Protein AF-A0A537A6Y0-F1 (afdb_monomer)

Structure (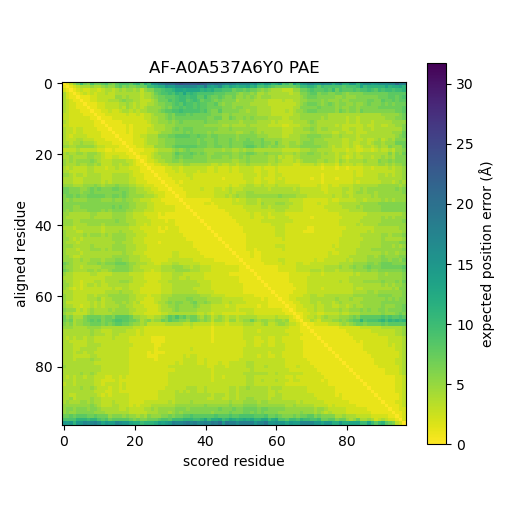mmCIF, N/CA/C/O backbone):
data_AF-A0A537A6Y0-F1
#
_entry.id   AF-A0A537A6Y0-F1
#
loop_
_atom_site.group_PDB
_atom_site.id
_atom_site.type_symbol
_atom_site.label_atom_id
_atom_site.label_alt_id
_atom_site.label_comp_id
_atom_si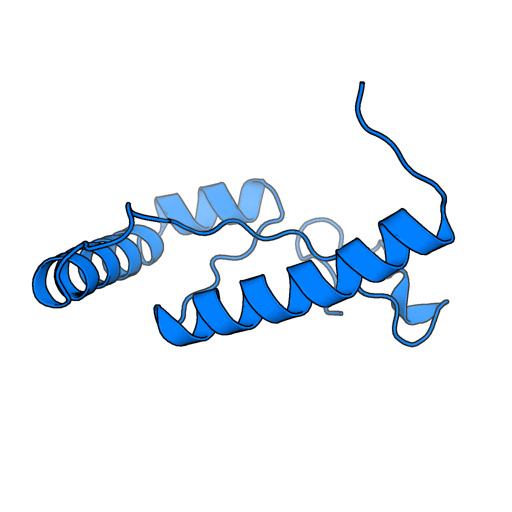te.label_asym_id
_atom_site.label_entity_id
_atom_site.label_seq_id
_atom_site.pdbx_PDB_ins_code
_atom_site.Cartn_x
_atom_site.Cartn_y
_atom_site.Cartn_z
_atom_site.occupancy
_atom_site.B_iso_or_equiv
_atom_site.auth_seq_id
_atom_site.auth_comp_id
_atom_site.auth_asym_id
_atom_site.auth_atom_id
_atom_site.pdbx_PDB_model_num
ATOM 1 N N . LEU A 1 1 ? 9.765 -10.970 -5.594 1.00 68.88 1 LEU A N 1
ATOM 2 C CA . LEU A 1 1 ? 8.358 -10.851 -6.032 1.00 68.88 1 LEU A CA 1
ATOM 3 C C . LEU A 1 1 ? 7.770 -12.244 -6.158 1.00 68.88 1 LEU A C 1
ATOM 5 O O . LEU A 1 1 ? 8.464 -13.128 -6.645 1.00 68.88 1 LEU A O 1
ATOM 9 N N . LYS A 1 2 ? 6.546 -12.458 -5.670 1.00 74.44 2 LYS A N 1
ATOM 10 C CA . LYS A 1 2 ? 5.820 -13.726 -5.832 1.00 74.44 2 LYS A CA 1
ATOM 11 C C . LYS A 1 2 ? 5.063 -13.691 -7.165 1.00 74.44 2 LYS A C 1
ATOM 13 O O . LYS A 1 2 ? 4.650 -12.619 -7.597 1.00 74.44 2 LYS A O 1
ATOM 18 N N . ARG A 1 3 ? 4.886 -14.844 -7.819 1.00 84.94 3 ARG A N 1
ATOM 19 C CA . ARG A 1 3 ? 4.023 -14.945 -9.007 1.00 84.94 3 ARG A CA 1
ATOM 20 C C . ARG A 1 3 ? 2.577 -14.621 -8.646 1.00 84.94 3 ARG A C 1
ATOM 22 O O . ARG A 1 3 ? 2.092 -15.056 -7.601 1.00 84.94 3 ARG A O 1
ATOM 29 N N . SER A 1 4 ? 1.912 -13.885 -9.530 1.00 84.44 4 SER A N 1
ATOM 30 C CA . SER A 1 4 ? 0.487 -13.595 -9.403 1.00 84.44 4 SER A CA 1
ATOM 31 C C . SER A 1 4 ? -0.321 -14.889 -9.488 1.00 84.44 4 SER A C 1
ATOM 33 O O . SER A 1 4 ? -0.060 -15.731 -10.346 1.00 84.44 4 SER A O 1
ATOM 35 N N . SER A 1 5 ? -1.315 -15.049 -8.616 1.00 85.00 5 SER A N 1
ATOM 36 C CA . SER A 1 5 ? -2.232 -16.193 -8.663 1.00 85.00 5 SER A CA 1
ATOM 37 C C . SER A 1 5 ? -3.174 -16.144 -9.868 1.00 85.00 5 SER A C 1
ATOM 39 O O . SER A 1 5 ? -3.623 -17.195 -10.315 1.00 85.00 5 SER A O 1
ATOM 41 N N . VAL A 1 6 ? -3.454 -14.948 -10.402 1.00 88.00 6 VAL A N 1
ATOM 42 C CA . VAL A 1 6 ? -4.348 -14.756 -11.558 1.00 88.00 6 VAL A CA 1
ATOM 43 C C . VAL A 1 6 ? -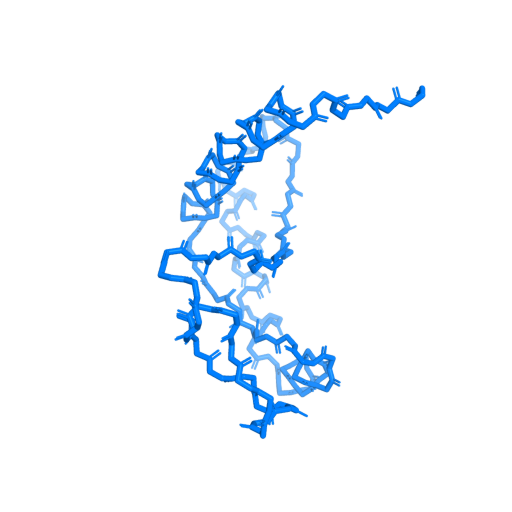3.625 -14.820 -12.906 1.00 88.00 6 VAL A C 1
ATOM 45 O O . VAL A 1 6 ? -4.284 -14.878 -13.936 1.00 88.00 6 VAL A O 1
ATOM 48 N N . ALA A 1 7 ? -2.288 -14.812 -12.903 1.00 89.69 7 ALA A N 1
ATOM 49 C CA . ALA A 1 7 ? -1.449 -14.947 -14.098 1.00 89.69 7 ALA A CA 1
ATOM 50 C C . ALA A 1 7 ? -0.145 -15.715 -13.774 1.00 89.69 7 ALA A C 1
ATOM 52 O O . ALA A 1 7 ? 0.952 -15.152 -13.866 1.00 89.69 7 ALA A O 1
ATOM 53 N N . PRO A 1 8 ? -0.231 -16.979 -13.313 1.00 89.56 8 PRO A N 1
ATOM 54 C CA . PRO A 1 8 ? 0.922 -17.744 -12.824 1.00 89.56 8 PRO A CA 1
ATOM 55 C C . PRO A 1 8 ? 1.945 -18.096 -13.914 1.00 89.56 8 PRO A C 1
ATOM 57 O O . PRO A 1 8 ? 3.109 -18.376 -13.610 1.00 89.56 8 PRO A O 1
ATOM 60 N N . GLU A 1 9 ? 1.535 -18.106 -15.178 1.00 93.19 9 GLU A N 1
ATOM 61 C CA . GLU A 1 9 ? 2.391 -18.332 -16.341 1.00 93.19 9 GLU A CA 1
ATOM 62 C C . GLU A 1 9 ? 3.260 -17.119 -16.691 1.00 93.19 9 GLU A C 1
ATOM 64 O O . GLU A 1 9 ? 4.298 -17.288 -17.332 1.00 93.19 9 GLU A O 1
ATOM 69 N N . VAL A 1 10 ? 2.887 -15.919 -16.233 1.00 91.50 10 VAL A N 1
ATOM 70 C CA . VAL A 1 10 ? 3.636 -14.687 -16.492 1.00 91.50 10 VAL A CA 1
ATOM 71 C C . VAL A 1 10 ? 4.754 -14.540 -15.448 1.00 91.50 10 VAL A C 1
ATOM 73 O O . VAL A 1 10 ? 4.471 -14.407 -14.252 1.00 91.50 10 VAL A O 1
ATOM 76 N N . PRO A 1 11 ? 6.039 -14.569 -15.850 1.00 91.06 11 PRO A N 1
ATOM 77 C CA . PRO A 1 11 ? 7.140 -14.397 -14.913 1.00 91.06 11 PRO A CA 1
ATOM 78 C C . PRO A 1 11 ? 7.206 -12.945 -14.399 1.00 91.06 11 PRO A C 1
ATOM 80 O O . PRO A 1 11 ? 6.980 -12.008 -15.170 1.00 91.06 11 PRO A O 1
ATOM 83 N N . PRO A 1 12 ? 7.552 -12.719 -13.119 1.00 91.38 12 PRO A N 1
ATOM 84 C CA . PRO A 1 12 ? 7.825 -11.383 -12.607 1.00 91.38 12 PRO A CA 1
ATOM 85 C C . PRO A 1 12 ? 9.025 -10.750 -13.320 1.00 91.38 12 PRO A C 1
ATOM 87 O O . PRO A 1 12 ? 10.010 -11.422 -13.612 1.00 91.38 12 PRO A O 1
ATOM 90 N N . VAL A 1 13 ? 9.015 -9.425 -13.495 1.00 92.88 13 VAL A N 1
ATOM 91 C CA . VAL A 1 13 ? 10.161 -8.687 -14.072 1.00 92.88 13 VAL A CA 1
ATOM 92 C C . VAL A 1 13 ? 11.445 -8.903 -13.261 1.00 92.88 13 VAL A C 1
ATOM 94 O O . VAL A 1 13 ? 12.538 -8.916 -13.825 1.00 92.88 13 VAL A O 1
ATOM 97 N N . ALA A 1 14 ? 11.319 -9.133 -11.950 1.00 93.12 14 ALA A N 1
ATOM 98 C CA . ALA A 1 14 ? 12.446 -9.433 -11.070 1.00 93.12 14 ALA A CA 1
ATOM 99 C C . ALA A 1 14 ? 13.237 -10.694 -11.458 1.00 93.12 14 ALA A C 1
ATOM 101 O O . ALA A 1 14 ? 14.407 -10.783 -11.092 1.00 93.12 14 ALA A O 1
ATOM 102 N N . ASP A 1 15 ? 12.636 -11.635 -12.199 1.00 92.06 15 ASP A N 1
ATOM 103 C CA . ASP A 1 15 ? 13.333 -12.831 -12.695 1.00 92.06 15 ASP A CA 1
ATOM 104 C C . ASP A 1 15 ? 14.399 -12.457 -13.744 1.00 92.06 15 ASP A C 1
ATOM 106 O O . 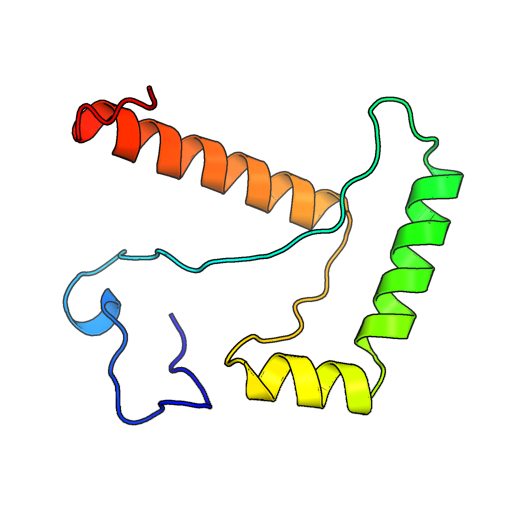ASP A 1 15 ? 15.417 -13.135 -13.864 1.00 92.06 15 ASP A O 1
ATOM 110 N N . ALA A 1 16 ? 14.188 -11.362 -14.486 1.00 94.75 16 ALA A N 1
ATOM 111 C CA . ALA A 1 16 ? 15.118 -10.851 -15.496 1.00 94.75 16 ALA A CA 1
ATOM 112 C C . ALA A 1 16 ? 15.948 -9.651 -15.006 1.00 94.75 16 ALA A C 1
ATOM 114 O O . ALA A 1 16 ? 17.086 -9.464 -15.437 1.00 94.75 16 ALA A O 1
ATOM 115 N N . VAL A 1 17 ? 15.394 -8.826 -14.112 1.00 95.12 17 VAL A N 1
ATOM 116 C CA . VAL A 1 17 ? 16.035 -7.613 -13.586 1.00 95.12 17 VAL A CA 1
ATOM 117 C C . VAL A 1 17 ? 16.086 -7.686 -12.065 1.00 95.12 17 VAL A C 1
ATOM 119 O O . VAL A 1 17 ? 15.123 -7.355 -11.370 1.00 95.12 17 VAL A O 1
ATOM 122 N N . ALA A 1 18 ? 17.234 -8.105 -11.533 1.00 92.62 18 ALA A N 1
ATOM 123 C CA . ALA A 1 18 ? 17.431 -8.242 -10.095 1.00 92.62 18 ALA A CA 1
ATOM 124 C C . ALA A 1 18 ? 17.129 -6.928 -9.350 1.00 92.62 18 ALA A C 1
ATOM 126 O O . ALA A 1 18 ? 17.591 -5.852 -9.728 1.00 92.62 18 ALA A O 1
ATOM 127 N N . GLY A 1 19 ? 16.344 -7.024 -8.275 1.00 88.75 19 GLY A N 1
ATOM 128 C CA . GLY A 1 19 ? 15.941 -5.873 -7.462 1.00 88.75 19 GLY A CA 1
ATOM 129 C C . GLY A 1 19 ? 14.785 -5.043 -8.033 1.00 88.75 19 GLY A C 1
ATOM 130 O O . GLY A 1 19 ? 14.372 -4.082 -7.386 1.00 88.75 19 GLY A O 1
ATOM 131 N N . TYR A 1 20 ? 14.226 -5.402 -9.196 1.00 91.06 20 TYR A N 1
ATOM 132 C CA . TYR A 1 20 ? 13.037 -4.733 -9.721 1.00 91.06 20 TYR A CA 1
ATOM 133 C C . TYR A 1 20 ? 11.817 -5.006 -8.830 1.00 91.06 20 TYR A C 1
ATOM 135 O O . TYR A 1 20 ? 11.414 -6.155 -8.642 1.00 91.06 20 TYR A O 1
ATOM 143 N N . ASN A 1 21 ? 11.209 -3.942 -8.303 1.00 88.12 21 ASN A N 1
ATOM 144 C CA . ASN A 1 21 ? 9.938 -4.002 -7.590 1.00 88.12 21 ASN A CA 1
ATOM 145 C C . ASN A 1 21 ? 9.113 -2.734 -7.853 1.00 88.12 21 ASN A C 1
ATOM 147 O O . ASN A 1 21 ? 9.493 -1.635 -7.437 1.00 88.12 21 ASN A O 1
ATOM 151 N N . ALA A 1 22 ? 7.971 -2.922 -8.511 1.00 89.62 22 ALA A N 1
ATOM 152 C CA . ALA A 1 22 ? 6.983 -1.893 -8.806 1.00 89.62 22 ALA A CA 1
ATOM 153 C C . ALA A 1 22 ? 5.574 -2.329 -8.364 1.00 89.62 22 ALA A C 1
ATOM 155 O O . ALA A 1 22 ? 4.594 -2.003 -9.029 1.00 89.62 22 ALA A O 1
ATOM 156 N N . ASP A 1 23 ? 5.478 -3.084 -7.265 1.00 86.94 23 ASP A N 1
ATOM 157 C CA . ASP A 1 23 ? 4.189 -3.482 -6.704 1.00 86.94 23 ASP A CA 1
ATOM 158 C C . ASP A 1 23 ? 3.354 -2.253 -6.339 1.00 86.94 23 ASP A C 1
ATOM 160 O O . ASP A 1 23 ? 3.844 -1.279 -5.761 1.00 86.94 23 ASP A O 1
ATOM 164 N N . PHE A 1 24 ? 2.073 -2.326 -6.682 1.00 87.88 24 PHE A N 1
ATOM 165 C CA . PHE A 1 24 ? 1.077 -1.329 -6.334 1.00 87.88 24 PHE A CA 1
ATOM 166 C C . PHE A 1 24 ? 0.315 -1.773 -5.086 1.00 87.88 24 PHE A C 1
ATOM 168 O O . PHE A 1 24 ? -0.055 -2.940 -4.956 1.00 87.88 24 PHE A O 1
ATOM 175 N N . TRP A 1 25 ? 0.041 -0.834 -4.183 1.00 92.31 25 TRP A N 1
ATOM 176 C CA . TRP A 1 25 ? -0.743 -1.081 -2.979 1.00 92.31 25 TRP A CA 1
ATOM 177 C C . TRP A 1 25 ? -1.755 0.038 -2.740 1.00 92.31 25 TRP A C 1
ATOM 179 O O . TRP A 1 25 ? -1.596 1.171 -3.196 1.00 92.31 25 TRP A O 1
ATOM 189 N N . VAL A 1 26 ? -2.806 -0.298 -1.993 1.00 93.06 26 VAL A N 1
ATOM 190 C CA . VAL A 1 26 ? -3.855 0.633 -1.565 1.00 93.06 26 VAL A CA 1
ATOM 191 C C . VAL A 1 26 ? -3.928 0.612 -0.045 1.00 93.06 26 VAL A C 1
ATOM 193 O O . VAL A 1 26 ? -3.925 -0.454 0.567 1.00 93.06 26 VAL A O 1
ATOM 196 N N . GLY A 1 27 ? -3.993 1.792 0.567 1.00 93.88 27 GLY A N 1
ATOM 197 C CA . GLY A 1 27 ? -4.128 1.960 2.012 1.00 93.88 27 GLY A CA 1
ATOM 198 C C . GLY A 1 27 ? -5.285 2.888 2.363 1.00 93.88 27 GLY A C 1
ATOM 199 O O . GLY A 1 27 ? -5.639 3.773 1.585 1.00 93.88 27 GLY A O 1
ATOM 200 N 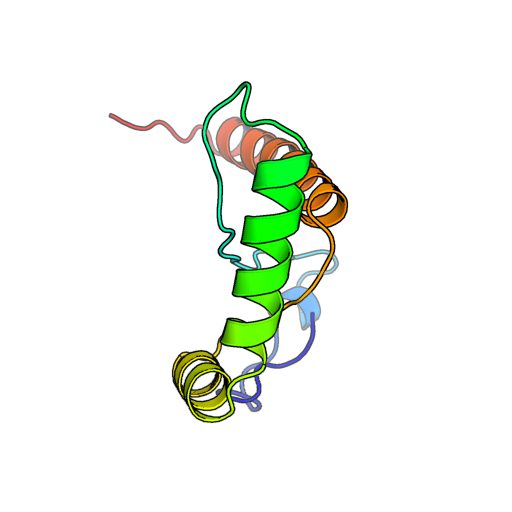N . LEU A 1 28 ? -5.867 2.695 3.548 1.00 94.62 28 LEU A N 1
ATOM 201 C CA . LEU A 1 28 ? -6.838 3.628 4.113 1.00 94.62 28 LEU A CA 1
ATOM 202 C C . LEU A 1 28 ? -6.106 4.682 4.946 1.00 94.62 28 LEU A C 1
ATOM 204 O O . LEU A 1 28 ? -5.374 4.346 5.876 1.00 94.62 28 LEU A O 1
ATOM 208 N N . PHE A 1 29 ? -6.361 5.951 4.643 1.00 95.31 29 PHE A N 1
ATOM 209 C CA . PHE A 1 29 ? -5.789 7.091 5.351 1.00 95.31 29 PHE A CA 1
ATOM 210 C C . PHE A 1 29 ? -6.881 7.919 6.026 1.00 95.31 29 PHE A C 1
ATOM 212 O O . PHE A 1 29 ? -8.041 7.912 5.622 1.00 95.31 29 PHE A O 1
ATOM 219 N N . THR A 1 30 ? -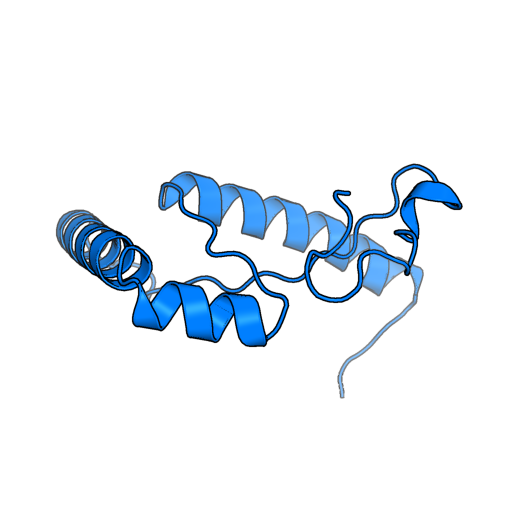6.482 8.651 7.059 1.00 95.44 30 THR A N 1
ATOM 220 C CA . THR A 1 30 ? -7.311 9.622 7.779 1.00 95.44 30 THR A CA 1
ATOM 221 C C . THR A 1 30 ? -6.575 10.962 7.848 1.00 95.44 30 THR A C 1
ATOM 223 O O . THR A 1 30 ? -5.404 11.057 7.479 1.00 95.44 30 THR A O 1
ATOM 226 N N . VAL A 1 31 ? -7.257 12.016 8.292 1.00 96.44 31 VAL A N 1
ATOM 227 C CA . VAL A 1 31 ? -6.689 13.365 8.396 1.00 96.44 31 VAL A CA 1
ATOM 228 C C . VAL A 1 31 ? -5.654 13.473 9.519 1.00 96.44 31 VAL A C 1
ATOM 230 O O . VAL A 1 31 ? -5.722 12.771 10.536 1.00 96.44 31 VAL A O 1
ATOM 233 N N . ALA A 1 32 ? -4.701 14.392 9.356 1.00 95.44 32 ALA A N 1
ATOM 234 C CA . ALA A 1 32 ? -3.731 14.716 10.396 1.00 95.44 32 ALA A CA 1
ATOM 235 C C . ALA A 1 32 ? -4.438 15.167 11.689 1.00 95.44 32 ALA A C 1
ATOM 237 O O . ALA A 1 32 ? -5.425 15.897 11.644 1.00 95.44 32 ALA A O 1
ATOM 238 N N . GLY A 1 33 ? -3.936 14.718 12.842 1.00 95.75 33 GLY A N 1
ATOM 239 C CA . GLY A 1 33 ? -4.527 15.023 14.152 1.00 95.75 33 GLY A CA 1
ATOM 240 C C . GLY A 1 33 ? -5.663 14.090 14.588 1.00 95.75 33 GLY A C 1
ATOM 241 O O . GLY A 1 33 ? -6.206 14.275 15.674 1.00 95.75 33 GLY A O 1
ATOM 242 N N . THR A 1 34 ? -6.009 13.069 13.793 1.00 97.25 34 THR A N 1
ATOM 243 C CA . THR A 1 34 ? -6.936 12.011 14.233 1.00 97.25 34 THR A CA 1
ATOM 244 C C . THR A 1 34 ? -6.406 11.343 15.506 1.00 97.25 34 THR A C 1
ATOM 246 O O . THR A 1 34 ? -5.237 10.961 15.560 1.00 97.25 34 THR A O 1
ATOM 249 N N . SER A 1 35 ? -7.254 11.190 16.528 1.00 97.62 35 SER A N 1
ATOM 250 C CA . SER A 1 35 ? -6.839 10.593 17.802 1.00 97.62 35 SER A CA 1
ATOM 251 C C . SER A 1 35 ? -6.499 9.107 17.659 1.00 97.62 35 SER A C 1
ATOM 253 O O . SER A 1 35 ? -7.085 8.388 16.844 1.00 97.62 35 SER A O 1
ATOM 255 N N . SER A 1 36 ? -5.586 8.618 18.503 1.00 95.19 36 SER A N 1
ATOM 256 C CA . SER A 1 36 ? -5.182 7.206 18.511 1.00 95.19 36 SER A CA 1
ATOM 257 C C . SER A 1 36 ? -6.361 6.257 18.736 1.00 95.19 36 SER A C 1
ATOM 259 O O . SER A 1 36 ? -6.407 5.188 18.138 1.00 95.19 36 SER A O 1
ATOM 261 N N . GLU A 1 37 ? -7.347 6.653 19.544 1.00 97.50 37 GLU A N 1
ATOM 262 C CA . GLU A 1 37 ? -8.560 5.859 19.773 1.00 97.50 37 GLU A CA 1
ATOM 263 C C . GLU A 1 37 ? -9.369 5.662 18.480 1.00 97.50 37 GLU A C 1
ATOM 265 O O . GLU A 1 37 ? -9.795 4.547 18.165 1.00 97.50 37 GLU A O 1
ATOM 270 N N . VAL A 1 38 ? -9.530 6.724 17.682 1.00 97.88 38 VAL A N 1
ATOM 271 C CA . VAL A 1 38 ? -10.214 6.644 16.385 1.00 97.88 38 VAL A CA 1
ATOM 272 C C . VAL A 1 38 ? -9.410 5.791 15.404 1.00 97.88 38 VAL A C 1
ATOM 274 O O . VAL A 1 38 ? -9.999 4.972 14.700 1.00 97.88 38 VAL A O 1
ATOM 277 N N . ILE A 1 39 ? -8.079 5.916 15.397 1.00 96.56 39 ILE A N 1
ATOM 278 C CA . ILE A 1 39 ? -7.199 5.084 14.561 1.00 96.56 39 ILE A CA 1
ATOM 279 C C . ILE A 1 39 ? -7.369 3.601 14.905 1.00 96.56 39 ILE A C 1
ATOM 281 O O . ILE A 1 39 ? -7.579 2.792 14.003 1.00 96.56 39 ILE A O 1
ATOM 285 N N . VA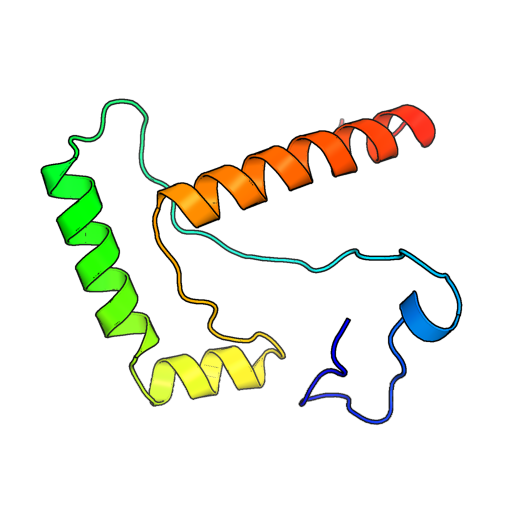L A 1 40 ? -7.356 3.243 16.193 1.00 96.38 40 VAL A N 1
ATOM 286 C CA . VAL A 1 40 ? -7.561 1.858 16.650 1.00 96.38 40 VAL A CA 1
ATOM 287 C C . VAL A 1 40 ? -8.933 1.337 16.221 1.00 96.38 40 VAL A C 1
ATOM 289 O O . VAL A 1 40 ? -9.045 0.212 15.731 1.00 96.38 40 VAL A O 1
ATOM 292 N N . LYS A 1 41 ? -9.983 2.156 16.343 1.00 97.31 41 LYS A N 1
ATOM 293 C CA . LYS A 1 41 ? -11.336 1.773 15.921 1.00 97.31 41 LYS A CA 1
ATOM 294 C C . LYS A 1 41 ? -11.428 1.541 14.409 1.00 97.31 41 LYS A C 1
ATOM 296 O O . LYS A 1 41 ? -12.003 0.536 13.990 1.00 97.31 41 LYS 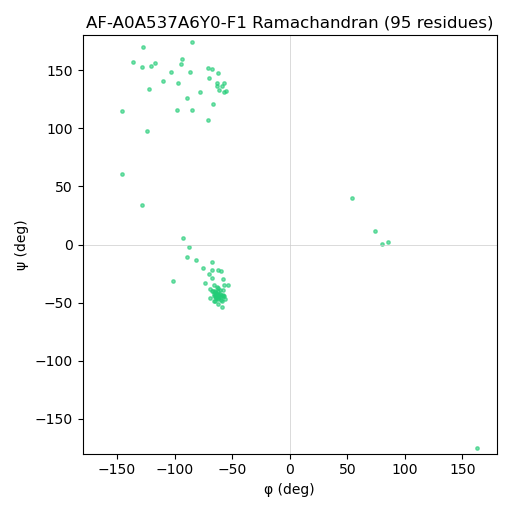A O 1
ATOM 301 N N . LEU A 1 42 ? -10.865 2.442 13.600 1.00 96.75 42 LEU A N 1
ATOM 302 C CA . LEU A 1 42 ? -10.842 2.319 12.138 1.00 96.75 42 LEU A CA 1
ATOM 303 C C . LEU A 1 42 ? -10.029 1.102 11.695 1.00 96.75 42 LEU A C 1
ATOM 305 O O . LEU A 1 42 ? -10.502 0.318 10.876 1.00 96.75 42 LEU A O 1
ATOM 309 N N . HIS A 1 43 ? -8.846 0.903 12.278 1.00 96.50 43 HIS A N 1
ATOM 310 C CA . HIS A 1 43 ? -8.008 -0.264 12.012 1.00 96.50 43 HIS A CA 1
ATOM 311 C C . HIS A 1 43 ? -8.746 -1.566 12.336 1.00 96.50 43 HIS A C 1
ATOM 313 O O . HIS A 1 43 ? -8.842 -2.444 11.480 1.00 96.50 43 HIS A O 1
ATOM 319 N N . GLY A 1 44 ? -9.369 -1.656 13.515 1.00 96.50 44 GLY A N 1
ATOM 320 C CA . GLY A 1 44 ? -10.153 -2.825 13.909 1.00 96.50 44 GLY A CA 1
ATOM 321 C C . GLY A 1 44 ? -11.340 -3.103 12.980 1.00 96.50 44 GLY A C 1
ATOM 322 O O . GLY A 1 44 ? -11.617 -4.262 12.664 1.00 96.50 44 GLY A O 1
ATOM 323 N N . ALA A 1 45 ? -12.033 -2.062 12.508 1.00 96.19 45 ALA A N 1
ATOM 324 C CA . ALA A 1 45 ? -13.106 -2.204 11.524 1.00 96.19 45 ALA A CA 1
ATOM 325 C C . ALA A 1 45 ? -12.577 -2.698 10.167 1.00 96.19 45 ALA A C 1
ATOM 327 O O . ALA A 1 45 ? -13.160 -3.613 9.584 1.00 96.19 45 ALA A O 1
ATOM 328 N N . MET A 1 46 ? -11.447 -2.159 9.702 1.00 95.56 46 MET A N 1
ATOM 329 C CA . MET A 1 46 ? -10.816 -2.573 8.448 1.00 95.56 46 MET A CA 1
ATOM 330 C C . MET A 1 46 ? -10.325 -4.015 8.488 1.00 95.56 46 MET A C 1
ATOM 332 O O . MET A 1 46 ? -10.586 -4.765 7.553 1.00 95.56 46 MET A O 1
ATOM 336 N N . VAL A 1 47 ? -9.682 -4.440 9.580 1.00 95.56 47 VAL A N 1
ATOM 337 C CA . VAL A 1 47 ? -9.250 -5.835 9.753 1.00 95.56 47 VAL A CA 1
ATOM 338 C C . VAL A 1 47 ? -10.443 -6.787 9.667 1.00 95.56 47 VAL A C 1
ATOM 340 O O . VAL A 1 47 ? -10.363 -7.808 8.987 1.00 95.56 47 VAL A O 1
ATOM 343 N N . LYS A 1 48 ? -11.568 -6.443 10.306 1.00 95.44 48 LYS A N 1
ATOM 344 C CA . LYS A 1 48 ? -12.798 -7.245 10.228 1.00 95.44 48 LYS A CA 1
ATOM 345 C C . LYS A 1 48 ? -13.369 -7.288 8.811 1.00 95.44 48 LYS A C 1
ATOM 347 O O . LYS A 1 48 ? -13.714 -8.368 8.346 1.00 95.44 48 LYS A O 1
ATOM 352 N N . ALA A 1 49 ? -13.441 -6.149 8.122 1.00 94.38 49 ALA A N 1
ATOM 353 C CA . ALA A 1 49 ? -13.954 -6.084 6.753 1.00 94.38 49 ALA A CA 1
ATOM 354 C C . ALA A 1 49 ? -13.094 -6.913 5.783 1.00 94.38 49 ALA A C 1
ATOM 356 O O . ALA A 1 49 ? -13.610 -7.736 5.035 1.00 94.38 49 ALA A O 1
ATOM 357 N N . LEU A 1 50 ? -11.770 -6.767 5.865 1.00 94.62 50 LEU A N 1
ATOM 358 C CA . LEU A 1 50 ? -10.800 -7.515 5.060 1.00 94.62 50 LEU A CA 1
ATOM 359 C C . LEU A 1 50 ? -10.756 -9.017 5.393 1.00 94.62 50 LEU A C 1
ATOM 361 O O . LEU A 1 50 ? -10.201 -9.808 4.627 1.00 94.62 50 LEU A O 1
ATOM 365 N N . ALA A 1 51 ? -11.336 -9.431 6.524 1.00 94.00 51 ALA A N 1
ATOM 366 C CA . ALA A 1 51 ? -11.509 -10.837 6.868 1.00 94.00 51 ALA A CA 1
ATOM 367 C C . ALA A 1 51 ? -12.733 -11.491 6.200 1.00 94.00 51 ALA A C 1
ATOM 369 O O . ALA A 1 51 ? -12.820 -12.722 6.193 1.00 94.00 51 ALA A O 1
ATOM 370 N N . GLY A 1 52 ? -13.647 -10.700 5.627 1.00 96.88 52 GLY A N 1
ATOM 371 C CA . GLY A 1 52 ? -14.817 -11.187 4.896 1.00 96.88 52 GLY A CA 1
ATOM 372 C C . GLY A 1 52 ? -14.423 -12.021 3.675 1.00 96.88 52 GLY A C 1
ATOM 373 O O . GLY A 1 52 ? -13.541 -11.637 2.905 1.00 96.88 52 GLY A O 1
ATOM 374 N N . ALA A 1 53 ? -15.055 -13.185 3.509 1.00 95.62 53 ALA A N 1
ATOM 375 C CA . ALA A 1 53 ? -14.763 -14.089 2.397 1.00 95.62 53 ALA A CA 1
ATOM 376 C C . ALA A 1 53 ? -15.107 -13.454 1.040 1.00 95.62 53 ALA A C 1
ATOM 378 O O . ALA A 1 53 ? -14.306 -13.523 0.113 1.00 95.62 53 ALA A O 1
ATOM 379 N N . ASP A 1 54 ? -16.242 -12.760 0.965 1.00 96.69 54 ASP A N 1
ATOM 380 C CA . ASP A 1 54 ? -16.699 -12.016 -0.209 1.00 96.69 54 ASP A CA 1
ATOM 381 C C . ASP A 1 54 ? -15.738 -10.877 -0.586 1.00 96.69 54 ASP A C 1
ATOM 383 O O . ASP A 1 54 ? -15.439 -10.668 -1.762 1.00 96.69 54 ASP A O 1
ATOM 387 N N . VAL A 1 55 ? -15.205 -10.162 0.410 1.00 95.31 55 VAL A N 1
ATOM 388 C CA . VAL A 1 55 ? -14.209 -9.103 0.198 1.00 95.31 55 VAL A CA 1
ATOM 389 C C . VAL A 1 55 ? -12.917 -9.695 -0.354 1.00 95.31 55 VAL A C 1
ATOM 391 O O . VAL A 1 55 ? -12.397 -9.209 -1.357 1.00 95.31 55 VAL A O 1
ATOM 394 N N . ARG A 1 56 ? -12.410 -10.768 0.264 1.00 93.88 56 ARG A N 1
ATOM 395 C CA . ARG A 1 56 ? -11.193 -11.454 -0.193 1.00 93.88 56 ARG A CA 1
ATOM 396 C C . ARG A 1 56 ? -11.335 -11.989 -1.610 1.00 93.88 56 ARG A C 1
ATOM 398 O O . ARG A 1 56 ? -10.416 -11.814 -2.402 1.00 93.88 56 ARG A O 1
ATOM 405 N N . GLU A 1 57 ? -12.475 -12.590 -1.935 1.00 93.88 57 GLU A N 1
ATOM 406 C CA . GLU A 1 57 ? -12.760 -13.105 -3.273 1.00 93.88 57 GLU A CA 1
ATOM 407 C C . GLU A 1 57 ? -12.766 -11.981 -4.314 1.00 93.88 57 GLU A C 1
ATOM 409 O O . GLU A 1 57 ? -12.101 -12.088 -5.342 1.00 93.88 57 GLU A O 1
ATOM 414 N N . ARG A 1 58 ? -13.432 -10.856 -4.027 1.00 94.12 58 ARG A N 1
ATOM 415 C CA . ARG A 1 58 ? -13.476 -9.698 -4.936 1.00 94.12 58 ARG A CA 1
ATOM 416 C C . ARG A 1 58 ? -12.121 -9.019 -5.124 1.00 94.12 58 ARG A C 1
ATOM 418 O O . ARG A 1 58 ? -11.844 -8.510 -6.209 1.00 94.12 58 ARG A O 1
ATOM 425 N N . VAL A 1 59 ? -11.293 -8.973 -4.081 1.00 93.38 59 VAL A N 1
ATOM 426 C CA . VAL A 1 59 ? -9.920 -8.449 -4.161 1.00 93.38 59 VAL A CA 1
ATOM 427 C C . VAL A 1 59 ? -9.048 -9.395 -4.993 1.00 93.38 59 VAL A C 1
ATOM 429 O O . VAL A 1 59 ? -8.387 -8.947 -5.929 1.00 93.38 59 VAL A O 1
ATOM 432 N N . ALA A 1 60 ? -9.132 -10.705 -4.738 1.00 92.00 60 ALA A N 1
ATOM 433 C CA . ALA A 1 60 ? -8.411 -11.725 -5.497 1.00 92.00 60 ALA A CA 1
ATOM 434 C C . ALA A 1 60 ? -8.822 -11.770 -6.976 1.00 92.00 60 ALA A C 1
ATOM 436 O O . ALA A 1 60 ? -7.964 -11.922 -7.842 1.00 92.00 60 ALA A O 1
ATOM 437 N N . ALA A 1 61 ? -10.106 -11.564 -7.288 1.00 91.50 61 ALA A N 1
ATOM 438 C CA . ALA A 1 61 ? -10.609 -11.496 -8.662 1.00 91.50 61 ALA A CA 1
ATOM 439 C C . ALA A 1 61 ? -10.001 -10.337 -9.477 1.00 91.50 61 ALA A C 1
ATOM 441 O O . ALA A 1 61 ? -9.975 -10.396 -10.702 1.00 91.50 61 ALA A O 1
ATOM 442 N N . GLN A 1 62 ? -9.485 -9.301 -8.808 1.00 89.31 62 GLN A N 1
ATOM 443 C CA . GLN A 1 62 ? -8.769 -8.183 -9.433 1.00 89.31 62 GLN A CA 1
ATOM 444 C C . GLN A 1 62 ? -7.247 -8.405 -9.480 1.00 89.31 62 GLN A C 1
ATOM 446 O O . GLN A 1 62 ? -6.505 -7.5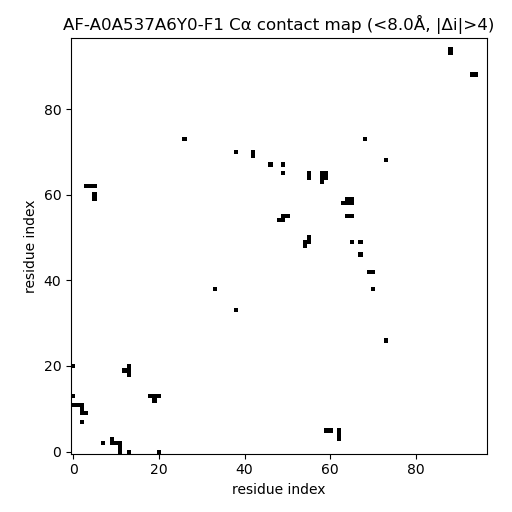03 -9.859 1.00 89.31 62 GLN A O 1
ATOM 451 N N . GLY A 1 63 ? -6.765 -9.585 -9.076 1.00 88.81 63 GLY A N 1
ATOM 452 C CA . GLY A 1 63 ? -5.338 -9.897 -8.996 1.00 88.81 63 GLY A CA 1
ATOM 453 C C . GLY A 1 63 ? -4.612 -9.235 -7.825 1.00 88.81 63 GLY A C 1
ATOM 454 O O . GLY A 1 63 ? -3.385 -9.258 -7.787 1.00 88.81 63 GLY A O 1
ATOM 455 N N . ALA A 1 64 ? -5.351 -8.656 -6.877 1.00 91.31 64 ALA A N 1
ATOM 456 C CA . ALA A 1 64 ? -4.799 -8.096 -5.654 1.00 91.31 64 ALA A CA 1
ATOM 457 C C . ALA A 1 64 ? -4.860 -9.121 -4.513 1.00 91.31 64 ALA A C 1
ATOM 459 O O . ALA A 1 64 ? -5.698 -10.023 -4.490 1.00 91.31 64 ALA A O 1
ATOM 460 N N . GLU A 1 65 ? -3.984 -8.964 -3.528 1.00 89.75 65 GLU A N 1
ATOM 461 C CA . GLU A 1 65 ? -4.013 -9.749 -2.298 1.00 89.75 65 GLU A CA 1
ATOM 462 C C . GLU A 1 65 ? -4.440 -8.837 -1.140 1.00 89.75 65 GLU A C 1
ATOM 464 O O . GLU A 1 65 ? -4.041 -7.674 -1.056 1.00 89.75 65 GLU A O 1
ATOM 469 N N . VAL A 1 66 ? -5.266 -9.354 -0.227 1.00 91.19 66 VAL A N 1
ATOM 470 C CA . VAL A 1 66 ? -5.569 -8.637 1.014 1.00 91.19 66 VAL A CA 1
ATOM 471 C C . VAL A 1 66 ? -4.326 -8.663 1.896 1.00 91.19 66 VAL A C 1
ATOM 473 O O . VAL A 1 66 ? -3.990 -9.694 2.481 1.00 91.19 66 VAL A O 1
ATOM 476 N N . VAL A 1 67 ? -3.668 -7.514 2.013 1.00 85.88 67 VAL A N 1
ATOM 477 C CA . VAL A 1 67 ? -2.516 -7.325 2.895 1.00 85.88 67 VAL A CA 1
ATOM 478 C C . VAL A 1 67 ? -2.996 -6.685 4.194 1.00 85.88 67 VAL A C 1
ATOM 480 O O . VAL A 1 67 ? -3.524 -5.575 4.208 1.00 85.88 67 VAL A O 1
ATOM 483 N N . GLY A 1 68 ? -2.858 -7.422 5.294 1.00 85.44 68 GLY A N 1
ATOM 484 C CA . GLY A 1 68 ? -3.055 -6.888 6.639 1.00 85.44 68 GLY A CA 1
ATOM 485 C C . GLY A 1 68 ? -1.787 -6.220 7.171 1.00 85.44 68 GLY A C 1
ATOM 486 O O . GLY A 1 68 ? -0.723 -6.288 6.565 1.00 85.44 68 GLY A O 1
ATOM 487 N N . GLY A 1 69 ? -1.891 -5.606 8.342 1.00 90.94 69 GLY A N 1
ATOM 488 C CA . GLY A 1 69 ? -0.752 -5.006 9.028 1.00 90.94 69 GLY A CA 1
ATOM 489 C C . GLY A 1 69 ? -1.204 -4.031 10.100 1.00 90.94 69 GLY A C 1
ATOM 490 O O . GLY A 1 69 ? -2.403 -3.903 10.361 1.00 90.94 69 GLY A O 1
ATOM 491 N N . THR A 1 70 ? -0.256 -3.344 10.723 1.00 94.62 70 THR A N 1
ATOM 492 C CA . THR A 1 70 ? -0.525 -2.253 11.664 1.00 94.62 70 THR A CA 1
ATOM 493 C C . THR A 1 70 ? -0.504 -0.895 10.948 1.00 94.62 70 THR A C 1
ATOM 495 O O . THR A 1 70 ? 0.091 -0.774 9.870 1.00 94.62 70 THR A O 1
ATOM 498 N N . PRO A 1 71 ? -1.118 0.155 11.522 1.00 94.44 71 PRO A N 1
ATOM 499 C CA . PRO A 1 71 ? -1.006 1.515 10.987 1.00 94.44 71 PRO A CA 1
ATOM 500 C C . PRO A 1 71 ? 0.451 1.972 10.794 1.00 94.44 71 PRO A C 1
ATOM 502 O O . PRO A 1 71 ? 0.771 2.654 9.822 1.00 94.44 71 PRO A O 1
ATOM 505 N N . GLU A 1 72 ? 1.354 1.553 11.681 1.00 94.50 72 GLU A N 1
ATOM 506 C CA . GLU A 1 72 ? 2.782 1.876 11.624 1.00 94.50 72 GLU A CA 1
ATOM 507 C C . GLU A 1 72 ? 3.475 1.186 10.444 1.00 94.50 72 GLU A C 1
ATOM 509 O O . GLU A 1 72 ? 4.316 1.800 9.789 1.00 94.50 72 GLU A O 1
ATOM 514 N N . GLN A 1 73 ? 3.102 -0.061 10.135 1.00 95.88 73 GLN A N 1
ATOM 515 C CA . GLN A 1 73 ? 3.624 -0.777 8.969 1.00 95.88 73 GLN A CA 1
ATOM 516 C C . GLN A 1 73 ? 3.191 -0.107 7.662 1.00 95.88 73 GLN A C 1
ATOM 518 O O . GLN A 1 73 ? 4.015 0.066 6.766 1.00 95.88 73 GLN A O 1
ATOM 523 N N . LEU A 1 74 ? 1.935 0.347 7.574 1.00 95.69 74 LEU A N 1
ATOM 524 C CA . LEU A 1 74 ? 1.468 1.125 6.423 1.00 95.69 74 LEU A CA 1
ATOM 525 C C . LEU A 1 74 ? 2.237 2.449 6.293 1.00 95.69 74 LEU A C 1
ATOM 527 O O . LEU A 1 74 ? 2.654 2.825 5.198 1.00 95.69 74 LEU A O 1
ATOM 531 N N . ALA A 1 75 ? 2.472 3.144 7.409 1.00 94.81 75 ALA A N 1
ATOM 532 C CA . ALA A 1 75 ? 3.249 4.379 7.410 1.00 94.81 75 ALA A CA 1
ATOM 533 C C . ALA A 1 75 ? 4.710 4.158 6.976 1.00 94.81 75 ALA A C 1
ATOM 535 O O . ALA A 1 75 ? 5.280 5.013 6.297 1.00 94.81 75 ALA A O 1
ATOM 536 N N . ALA A 1 76 ? 5.320 3.032 7.356 1.00 96.44 76 ALA A N 1
ATOM 537 C CA . ALA A 1 76 ? 6.661 2.658 6.914 1.00 96.44 76 ALA A CA 1
ATOM 538 C C . ALA A 1 76 ? 6.696 2.378 5.403 1.00 96.44 76 ALA A C 1
ATOM 540 O O . ALA A 1 76 ? 7.505 2.986 4.703 1.00 96.44 76 ALA A O 1
ATOM 541 N N . ALA A 1 77 ? 5.763 1.565 4.896 1.00 95.00 77 ALA A N 1
ATOM 542 C CA . ALA A 1 77 ? 5.655 1.253 3.470 1.00 95.00 77 ALA A CA 1
ATOM 543 C C . ALA A 1 77 ? 5.472 2.518 2.614 1.00 95.00 77 ALA A C 1
ATOM 545 O O . ALA A 1 77 ? 6.177 2.705 1.623 1.00 95.00 77 ALA A O 1
ATOM 546 N N . LEU A 1 78 ? 4.597 3.442 3.038 1.00 96.56 78 LEU A N 1
ATOM 547 C CA . LEU A 1 78 ? 4.414 4.722 2.350 1.00 96.56 78 LEU A CA 1
ATOM 548 C C . LEU A 1 78 ? 5.713 5.540 2.303 1.00 96.56 78 LEU A C 1
ATOM 550 O O . LEU A 1 78 ? 6.055 6.083 1.254 1.00 96.56 78 LEU A O 1
ATOM 554 N N . LYS A 1 79 ? 6.452 5.632 3.416 1.00 96.94 79 LYS A N 1
ATOM 555 C CA . LYS A 1 79 ? 7.723 6.376 3.458 1.00 96.94 79 LYS A CA 1
ATOM 556 C C . LYS A 1 79 ? 8.769 5.771 2.525 1.00 96.94 79 LYS A C 1
ATOM 558 O O . LYS A 1 79 ? 9.447 6.514 1.816 1.00 96.94 79 LYS A O 1
ATOM 563 N N . GLU A 1 80 ? 8.897 4.448 2.518 1.00 95.44 80 GLU A N 1
ATOM 564 C CA . GLU A 1 80 ? 9.824 3.737 1.634 1.00 95.44 80 GLU A CA 1
ATOM 565 C C . GLU A 1 80 ? 9.488 3.985 0.160 1.00 95.44 80 GLU A C 1
ATOM 567 O O . GLU A 1 80 ? 10.370 4.340 -0.630 1.00 95.44 80 GLU A O 1
ATOM 572 N N . ASP A 1 81 ? 8.207 3.900 -0.195 1.00 95.75 81 ASP A N 1
ATOM 573 C CA . ASP A 1 81 ? 7.751 4.142 -1.559 1.00 95.75 81 ASP A CA 1
ATOM 574 C C . ASP A 1 81 ? 7.920 5.597 -1.989 1.00 95.75 81 ASP A C 1
ATOM 576 O O . ASP A 1 81 ? 8.381 5.847 -3.103 1.00 95.75 81 ASP A O 1
ATOM 580 N N . MET A 1 82 ? 7.645 6.568 -1.115 1.00 96.88 82 MET A N 1
ATOM 581 C CA . MET A 1 82 ? 7.910 7.979 -1.410 1.00 96.88 82 MET A CA 1
ATOM 582 C C . MET A 1 82 ? 9.388 8.213 -1.753 1.00 96.88 82 MET A C 1
ATOM 584 O O . MET A 1 82 ? 9.691 8.895 -2.733 1.00 96.88 82 MET A O 1
ATOM 588 N N . VAL A 1 83 ? 10.317 7.619 -0.994 1.00 97.19 83 VAL A N 1
ATOM 589 C CA . VAL A 1 83 ? 11.762 7.727 -1.267 1.00 97.19 83 VAL A CA 1
ATOM 590 C C . VAL A 1 83 ? 12.130 7.046 -2.588 1.00 97.19 83 VAL A C 1
ATOM 592 O O . VAL A 1 83 ? 12.880 7.617 -3.389 1.00 97.19 83 VAL A O 1
ATOM 595 N N . LYS A 1 84 ? 11.601 5.842 -2.837 1.00 95.31 84 LYS A N 1
ATOM 596 C CA . LYS A 1 84 ? 11.827 5.078 -4.073 1.00 95.31 84 LYS A CA 1
ATOM 597 C C . LYS A 1 84 ? 11.362 5.866 -5.296 1.00 95.31 84 LYS A C 1
ATOM 599 O O . LYS A 1 84 ? 12.148 6.099 -6.216 1.00 95.31 84 LYS A O 1
ATOM 604 N N . TRP A 1 85 ? 10.113 6.320 -5.292 1.00 96.25 85 TRP A N 1
ATOM 605 C CA . TRP A 1 85 ? 9.496 6.967 -6.444 1.00 96.25 85 TRP A CA 1
ATOM 606 C C . TRP A 1 85 ? 10.014 8.386 -6.676 1.00 96.25 85 TRP A C 1
ATOM 608 O O . TRP A 1 85 ? 10.220 8.757 -7.829 1.00 96.25 85 TRP A O 1
ATOM 618 N N . ALA A 1 86 ? 10.359 9.144 -5.627 1.00 96.75 86 ALA A N 1
ATOM 619 C CA . ALA A 1 86 ? 11.022 10.441 -5.792 1.00 96.75 86 ALA A CA 1
ATOM 620 C C . ALA A 1 86 ? 12.351 10.317 -6.561 1.00 96.75 86 ALA A C 1
ATOM 622 O O . ALA A 1 86 ? 12.662 11.148 -7.419 1.00 96.75 86 ALA A O 1
ATOM 623 N N . ARG A 1 87 ? 13.126 9.252 -6.303 1.00 96.44 87 ARG A N 1
ATOM 624 C CA . ARG A 1 87 ? 14.358 8.965 -7.053 1.00 96.44 87 ARG A CA 1
ATOM 625 C C . ARG A 1 87 ? 14.064 8.677 -8.526 1.00 96.44 87 ARG A C 1
ATOM 627 O O . ARG A 1 87 ? 14.765 9.212 -9.383 1.00 96.44 87 ARG A O 1
ATOM 634 N N . VAL A 1 88 ? 13.042 7.868 -8.810 1.00 95.88 88 VAL A N 1
ATOM 635 C CA . VAL A 1 88 ? 12.629 7.520 -10.182 1.00 95.88 88 VAL A CA 1
ATOM 636 C C . VAL A 1 88 ? 12.186 8.765 -10.951 1.00 95.88 88 VAL A C 1
ATOM 638 O O . VAL A 1 88 ? 12.724 9.033 -12.023 1.00 95.88 88 VAL A O 1
ATOM 641 N N . VAL A 1 89 ? 11.283 9.567 -10.377 1.00 97.44 89 VAL A N 1
ATOM 642 C CA . VAL A 1 89 ? 10.776 10.812 -10.979 1.00 97.44 89 VAL A CA 1
ATOM 643 C C . VAL A 1 89 ? 11.921 11.764 -11.315 1.00 97.44 89 VAL A C 1
ATOM 645 O O . VAL A 1 89 ? 12.011 12.254 -12.441 1.00 97.44 89 VAL A O 1
ATOM 648 N N . LYS A 1 90 ? 12.852 11.972 -10.372 1.00 97.44 90 LYS A N 1
ATOM 649 C CA . LYS A 1 90 ? 14.017 12.840 -10.583 1.00 97.44 90 LYS A CA 1
ATOM 650 C C . LYS A 1 90 ? 14.942 12.317 -11.684 1.00 97.44 90 LYS A C 1
ATOM 652 O O . LYS A 1 90 ? 15.403 13.103 -12.508 1.00 97.44 90 LYS A O 1
ATOM 657 N N . ALA A 1 91 ? 15.229 11.016 -11.695 1.00 97.50 91 ALA A N 1
ATOM 658 C CA . ALA A 1 91 ? 16.108 10.406 -12.691 1.00 97.50 91 ALA A CA 1
ATOM 659 C C . ALA A 1 91 ? 15.513 10.477 -14.107 1.00 97.50 91 ALA A C 1
ATOM 661 O O . ALA A 1 91 ? 16.232 10.771 -15.059 1.00 97.50 91 ALA A O 1
ATOM 662 N N . ALA A 1 92 ? 14.203 10.258 -14.228 1.00 97.62 92 ALA A N 1
ATOM 663 C CA . ALA A 1 92 ? 13.486 10.254 -15.499 1.00 97.62 92 ALA A CA 1
ATOM 664 C C . ALA A 1 92 ? 12.994 11.644 -15.946 1.00 97.62 92 ALA A C 1
ATOM 666 O O . ALA A 1 92 ? 12.442 11.761 -17.035 1.00 97.62 92 ALA A O 1
ATOM 667 N N . ARG A 1 93 ? 13.211 12.697 -15.139 1.00 97.25 93 ARG A N 1
ATOM 668 C CA . ARG A 1 93 ? 12.748 14.076 -15.398 1.00 97.25 93 ARG A CA 1
ATOM 669 C C . ARG A 1 93 ? 11.239 14.154 -15.669 1.00 97.25 93 ARG A C 1
ATOM 671 O O . ARG A 1 93 ? 10.800 14.889 -16.546 1.00 97.25 93 ARG A O 1
ATOM 678 N N . ILE A 1 94 ? 10.463 13.377 -14.917 1.00 97.50 94 ILE A N 1
ATOM 679 C CA . ILE A 1 94 ? 9.004 13.329 -15.044 1.00 97.50 94 ILE A CA 1
ATOM 680 C C . ILE A 1 94 ? 8.408 14.563 -14.359 1.00 97.50 94 ILE A C 1
ATOM 682 O O . ILE A 1 94 ? 8.748 14.861 -13.213 1.00 97.50 94 ILE A O 1
ATOM 686 N N . THR A 1 95 ? 7.507 15.254 -15.051 1.00 94.19 95 THR A N 1
ATOM 687 C CA . THR A 1 95 ? 6.703 16.359 -14.517 1.00 94.19 95 THR A CA 1
ATOM 688 C C . THR A 1 95 ? 5.223 16.022 -14.643 1.00 94.19 95 THR A C 1
ATOM 690 O O . THR A 1 95 ? 4.839 15.242 -15.512 1.00 94.19 95 THR A O 1
ATOM 693 N N . ILE A 1 96 ? 4.410 16.600 -13.767 1.00 92.00 96 ILE A N 1
ATOM 694 C CA . ILE A 1 96 ? 2.959 16.677 -13.953 1.00 92.00 96 ILE A CA 1
ATOM 695 C C . ILE A 1 96 ? 2.630 18.101 -14.404 1.00 92.00 96 ILE A C 1
ATOM 697 O O . ILE A 1 96 ? 3.363 19.023 -14.034 1.00 92.00 96 ILE A O 1
ATOM 701 N N . ASP A 1 97 ? 1.589 18.245 -15.216 1.00 78.31 97 ASP A N 1
ATOM 702 C CA . ASP A 1 97 ? 1.131 19.530 -15.760 1.00 78.31 97 ASP A CA 1
ATOM 703 C C . ASP A 1 97 ? 0.543 20.453 -14.678 1.00 78.31 97 ASP A C 1
ATOM 705 O O . ASP A 1 97 ? -0.076 19.932 -13.715 1.00 78.31 97 ASP A O 1
#

Sequence (97 aa):
LKRSSVAPEVPPVADAVAGYNADFWVGLFTVAGTSSEVIVKLHGAMVKALAGADVRERVAAQGAEVVGGTPEQLAAALKEDMVKWARVVKAARITID

Secondary structure (DSSP, 8-state):
-PPPSS-TTS--GGGTSTT------------TT--HHHHHHHHHHHHHHHT-HHHHHHHHTTT-------HHHHHHHHHHHHHHHHHHHHHHT----

Radius of gyration: 16.7 Å; Cα contacts (8 Å, |Δi|>4): 40; chains: 1; bounding box: 34×38×36 Å

Solvent-accessible surface area (backbone atoms only — not comparable to full-atom values): 6324 Å² total; per-residue (Å²): 137,79,67,44,88,80,45,65,86,53,79,56,67,39,82,81,39,81,88,57,80,82,85,84,86,86,82,91,84,80,66,90,86,67,52,70,69,58,51,52,51,52,50,54,50,47,56,55,52,63,66,34,67,71,51,44,50,58,38,43,76,71,63,43,77,91,78,82,82,51,76,65,54,54,53,48,54,52,53,53,47,52,57,55,49,54,51,50,37,62,74,69,68,64,78,80,136

Mean predicted aligned error: 3.8 Å

pLDDT: mean 93.14, std 4.83, range [68.88, 97.88]

Foldseek 3Di:
DDAQPVCNVDDDVCVVPPPDDDDDDDDDDDDPPPDPVVLVVVLVVVVVVLPDPVNQVVCSVVSHGSDHDHPVVVVVVVVVVVVVVVVVCVVVVDDDD

Nearest PDB structures (foldseek):
  5oku-assembly1_A  TM=8.265E-01  e=1.650E-01  Rhodopseudomonas palustris CGA009